Protein AF-A0A8I1XQR0-F1 (afdb_monomer)

pLDDT: mean 83.91, std 12.48, range [34.31, 95.44]

Foldseek 3Di:
DDQQWFKDFLQCQVVCLLLVLDDDPPCQLLNLLLLLLNVLLSRQADPPQQKDKDALVVSCLQQVDDSVSNVSSQVSCVVSVQWDWDDDPRIIMIHGPRHDPPRIFIHRNPVSSVVSNDPLRDDPLSSLVSLQVVVQSSQADPPPRGHDDDQVSSCVRNVRHCVSPDDDPDDPPD

Organism: Xanthomonas manihotis (NCBI:txid43353)

Nearest PDB structures (foldseek):
  3gw2-assembly1_A-2  TM=7.033E-01  e=3.783E-02  Mycobacterium tuberculosis variant bovis AF2122/97
  7p6f-assembly1_BBB  TM=5.214E-01  e=1.256E-02  Streptomyces griseus
  4omz-assembly2_C  TM=6.524E-01  e=4.983E-02  Sinorhizobium fredii
  7p6f-assembly2_CCC-2  TM=5.652E-01  e=1.847E-02  Streptomyces griseus
  4k2e-assembly1_B  TM=5.001E-01  e=1.847E-02  Vibrio cholerae O1 biovar El Tor str. N16961

Sequence (174 aa):
MSTKWGSFPKAAVDSGKLASLTRANGEVGTHIAAHKVYLALALEVNFHTRQVEMGMSFLQDRTALARPMLGRALSALEQAGVLQVERDGYRNRYTQLLHAPNAFRQVPMFVTSQALKFKFNRGVTALAAWKLLPVLLFLRDGKTGDALAMHETLQRYSRVRPEHVSAGTTSPRF

Mean predicted aligned error: 6.39 Å

Solvent-accessible surface area (backbone atoms only — not comparable to full-atom values): 9824 Å² total; per-residue (Å²): 132,86,82,60,65,15,49,40,48,44,44,39,42,76,68,37,39,60,31,62,62,56,92,49,95,89,41,58,47,37,38,34,41,24,45,42,51,55,51,56,46,26,52,66,36,41,86,85,80,31,37,37,77,48,38,69,66,59,55,25,71,50,38,66,45,57,68,74,49,49,54,50,9,52,52,54,33,38,74,44,61,44,31,46,78,48,81,57,90,83,39,30,41,38,36,55,40,53,71,56,90,93,40,64,31,76,35,60,36,66,63,50,51,53,58,32,52,51,84,74,55,62,64,69,59,38,34,42,52,54,44,41,51,61,46,44,50,61,60,31,40,91,84,82,64,52,58,90,73,54,60,67,58,48,22,72,43,24,67,42,60,56,94,72,51,82,79,83,80,83,72,84,81,125

Radius of gyration: 15.88 Å; Cα contacts (8 Å, |Δi|>4): 264; chains: 1; bounding box: 54×33×37 Å

Secondary structure (DSSP, 8-state):
-PPPEEEEETHHHHTSTTTT----TT-HHHHHHHHHHHHHHHHH--TTT-EEEE-HHHHHHHHT--HHHHHHHHHHHHHTTSEEEEEETTEEEEEE----TT-EEEEEHHHHHHHHHS---SSHHHHHHHHHHHHHHHH--TTT------HHHHHHHH---GGGS---------

Structure (mmCIF, N/CA/C/O backbone):
data_AF-A0A8I1XQR0-F1
#
_entry.id   AF-A0A8I1XQR0-F1
#
loop_
_atom_site.group_PDB
_atom_site.id
_atom_site.type_symbol
_atom_site.label_atom_id
_atom_site.label_alt_id
_atom_site.label_comp_id
_atom_site.label_asym_id
_atom_site.label_entity_id
_atom_site.label_seq_id
_atom_site.pdbx_PDB_ins_code
_atom_site.Cartn_x
_atom_site.Cartn_y
_atom_site.Cartn_z
_atom_site.occupancy
_atom_site.B_iso_or_equiv
_atom_site.auth_seq_id
_atom_site.auth_comp_id
_atom_site.auth_asym_id
_atom_site.auth_atom_id
_atom_site.pdbx_PDB_model_num
ATOM 1 N N . MET A 1 1 ? 21.277 1.381 16.850 1.00 41.16 1 MET A N 1
ATOM 2 C CA . MET A 1 1 ? 19.807 1.322 17.038 1.00 41.16 1 MET A CA 1
ATOM 3 C C . MET A 1 1 ? 19.257 0.197 16.173 1.00 41.16 1 MET A C 1
ATOM 5 O O . MET A 1 1 ? 19.550 0.191 14.987 1.00 41.16 1 MET A O 1
ATOM 9 N N . SER A 1 2 ? 18.522 -0.760 16.744 1.00 49.38 2 SER A N 1
ATOM 10 C CA . SER A 1 2 ? 17.854 -1.819 15.969 1.00 49.38 2 SER A CA 1
ATOM 11 C C . SER A 1 2 ? 16.795 -1.201 15.047 1.00 49.38 2 SER A C 1
ATOM 13 O O . SER A 1 2 ? 15.947 -0.431 15.506 1.00 49.38 2 SER A O 1
ATOM 15 N N . THR A 1 3 ? 16.858 -1.486 13.746 1.00 56.38 3 THR A N 1
ATOM 16 C CA . THR A 1 3 ? 15.828 -1.070 12.789 1.00 56.38 3 THR A CA 1
ATOM 17 C C . THR A 1 3 ? 14.516 -1.756 13.158 1.00 56.38 3 THR A C 1
ATOM 19 O O . THR A 1 3 ? 14.417 -2.978 13.104 1.00 56.38 3 THR A O 1
ATOM 22 N N . LYS A 1 4 ? 13.488 -0.982 13.528 1.00 75.56 4 LYS A N 1
ATOM 23 C CA . LYS A 1 4 ? 12.130 -1.525 13.656 1.00 75.56 4 LYS A CA 1
ATOM 24 C C . LYS A 1 4 ? 11.613 -1.908 12.267 1.00 75.56 4 LYS A C 1
ATOM 26 O O . LYS A 1 4 ? 11.757 -1.141 11.312 1.00 75.56 4 LYS A O 1
ATOM 31 N N . TRP A 1 5 ? 11.010 -3.086 12.164 1.00 79.50 5 TRP A N 1
ATOM 32 C CA . TRP A 1 5 ? 10.475 -3.626 10.918 1.00 79.50 5 TRP A CA 1
ATOM 33 C C . TRP A 1 5 ? 8.951 -3.687 10.984 1.00 79.50 5 TRP A C 1
ATOM 35 O O . TRP A 1 5 ? 8.394 -4.175 11.963 1.00 79.50 5 TRP A O 1
ATOM 45 N N . GLY A 1 6 ? 8.289 -3.201 9.935 1.00 81.00 6 GLY A N 1
ATOM 46 C CA . GLY A 1 6 ? 6.896 -3.537 9.645 1.00 81.00 6 GLY A CA 1
ATOM 47 C C . GLY A 1 6 ? 6.803 -4.870 8.901 1.00 81.00 6 GLY A C 1
ATOM 48 O O . GLY A 1 6 ? 7.826 -5.503 8.613 1.00 81.00 6 GLY A O 1
ATOM 49 N N . SER A 1 7 ? 5.594 -5.287 8.525 1.00 82.62 7 SER A N 1
ATOM 50 C CA . SER A 1 7 ? 5.416 -6.523 7.759 1.00 82.62 7 SER A CA 1
ATOM 51 C C . SER A 1 7 ? 4.382 -6.392 6.646 1.00 82.62 7 SER A C 1
ATOM 53 O O . SER A 1 7 ? 3.274 -5.914 6.853 1.00 82.62 7 SER A O 1
ATOM 55 N N . PHE A 1 8 ? 4.750 -6.867 5.461 1.00 81.81 8 PHE A N 1
ATOM 56 C CA . PHE A 1 8 ? 3.936 -6.823 4.251 1.00 81.81 8 PHE A CA 1
ATOM 57 C C . PHE A 1 8 ? 3.639 -8.251 3.757 1.00 81.81 8 PHE A C 1
ATOM 59 O O . PHE A 1 8 ? 4.576 -9.052 3.659 1.00 81.81 8 PHE A O 1
ATOM 66 N N . PRO A 1 9 ? 2.378 -8.605 3.449 1.00 81.06 9 PRO A N 1
ATOM 67 C CA . PRO A 1 9 ? 2.034 -9.927 2.931 1.00 81.06 9 PRO A CA 1
ATOM 68 C C . PRO A 1 9 ? 2.445 -10.093 1.466 1.00 81.06 9 PRO A C 1
ATOM 70 O O . PRO A 1 9 ? 2.044 -9.319 0.601 1.00 81.06 9 PRO A O 1
ATOM 73 N N . LYS A 1 10 ? 3.203 -11.153 1.166 1.00 83.62 10 LYS A N 1
ATOM 74 C CA . LYS A 1 10 ? 3.663 -11.460 -0.201 1.00 83.62 10 LYS A CA 1
ATOM 75 C C . LYS A 1 10 ? 2.498 -11.612 -1.187 1.00 83.62 10 LYS A C 1
ATOM 77 O O . LYS A 1 10 ? 2.550 -11.077 -2.291 1.00 83.62 10 LYS A O 1
ATOM 82 N N . ALA A 1 11 ? 1.402 -12.230 -0.742 1.00 84.56 11 ALA A N 1
ATOM 83 C CA . ALA A 1 11 ? 0.226 -12.473 -1.573 1.00 84.56 11 ALA A CA 1
ATOM 84 C C . ALA A 1 11 ? -0.500 -11.191 -2.032 1.00 84.56 11 ALA A C 1
ATOM 86 O O . ALA A 1 11 ? -1.239 -11.231 -3.018 1.00 84.56 11 ALA A O 1
ATOM 87 N N . ALA A 1 12 ? -0.258 -10.034 -1.402 1.00 83.56 12 ALA A N 1
ATOM 88 C CA . ALA A 1 12 ? -0.751 -8.757 -1.922 1.00 83.56 12 ALA A CA 1
ATOM 89 C C . ALA A 1 12 ? -0.108 -8.379 -3.268 1.00 83.56 12 ALA A C 1
ATOM 91 O O . ALA A 1 12 ? -0.756 -7.727 -4.088 1.00 83.56 12 ALA A O 1
ATOM 92 N N . VAL A 1 13 ? 1.132 -8.821 -3.513 1.00 86.75 13 VAL A N 1
ATOM 93 C CA . VAL A 1 13 ? 1.812 -8.689 -4.810 1.00 86.75 13 VAL A CA 1
ATOM 94 C C . VAL A 1 13 ? 1.441 -9.848 -5.731 1.00 86.75 13 VAL A C 1
ATOM 96 O O . VAL A 1 13 ? 0.988 -9.602 -6.847 1.00 86.75 13 VAL A O 1
ATOM 99 N N . ASP A 1 14 ? 1.548 -11.094 -5.259 1.00 85.94 14 ASP A N 1
ATOM 100 C CA . ASP A 1 14 ? 1.353 -12.282 -6.111 1.00 85.94 14 ASP A CA 1
ATOM 101 C C . ASP A 1 14 ? -0.063 -12.402 -6.684 1.00 85.94 14 ASP A C 1
ATOM 103 O O . ASP A 1 14 ? -0.241 -12.829 -7.822 1.00 85.94 14 ASP A O 1
ATOM 107 N N . SER A 1 15 ? -1.084 -11.983 -5.930 1.00 86.75 15 SER A N 1
ATOM 108 C CA . SER A 1 15 ? -2.477 -12.004 -6.401 1.00 86.75 15 SER A CA 1
ATOM 109 C C . SER A 1 15 ? -2.757 -11.021 -7.541 1.00 86.75 15 SER A C 1
ATOM 111 O O . SER A 1 15 ? -3.812 -11.092 -8.170 1.00 86.75 15 SER A O 1
ATOM 113 N N . GLY A 1 16 ? -1.879 -10.038 -7.762 1.00 86.38 16 GLY A N 1
ATOM 114 C CA . GLY A 1 16 ? -2.098 -8.949 -8.711 1.00 86.38 16 GLY A CA 1
ATOM 115 C C . GLY A 1 16 ? -3.227 -7.979 -8.332 1.00 86.38 16 GLY A C 1
ATOM 116 O O . GLY A 1 16 ? -3.494 -7.056 -9.104 1.00 86.38 16 GLY A O 1
ATOM 117 N N . LYS A 1 17 ? -3.870 -8.144 -7.165 1.00 89.25 17 LYS A N 1
ATOM 118 C CA . LYS A 1 17 ? -4.982 -7.299 -6.690 1.00 89.25 17 LYS A CA 1
ATOM 119 C C . LYS A 1 17 ? -4.532 -5.895 -6.293 1.00 89.25 17 LYS A C 1
ATOM 121 O O . LYS A 1 17 ? -5.187 -4.917 -6.622 1.00 89.25 17 LYS A O 1
ATOM 126 N N . LEU A 1 18 ? -3.374 -5.754 -5.644 1.00 87.88 18 LEU A N 1
ATOM 127 C CA . LEU A 1 18 ? -2.825 -4.418 -5.388 1.00 87.88 18 LEU A CA 1
ATOM 128 C C . LEU A 1 18 ? -2.384 -3.752 -6.705 1.00 87.88 18 LEU A C 1
ATOM 13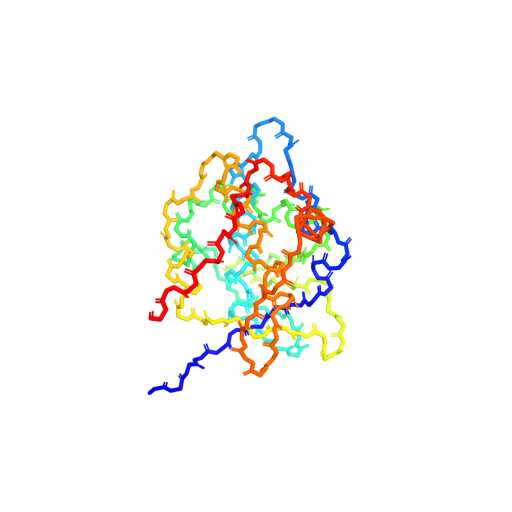0 O O . LEU A 1 18 ? -2.617 -2.568 -6.932 1.00 87.88 18 LEU A O 1
ATOM 134 N N . ALA A 1 19 ? -1.820 -4.539 -7.626 1.00 87.62 19 ALA A N 1
ATOM 135 C CA . ALA A 1 19 ? -1.367 -4.064 -8.930 1.00 87.62 19 ALA A CA 1
ATOM 136 C C . ALA A 1 19 ? -2.510 -3.666 -9.883 1.00 87.62 19 ALA A C 1
ATOM 138 O O . ALA A 1 19 ? -2.276 -2.891 -10.822 1.00 87.62 19 ALA A O 1
ATOM 139 N N . SER A 1 20 ? -3.730 -4.169 -9.658 1.00 88.25 20 SER A N 1
ATOM 140 C CA . SER A 1 20 ? -4.914 -3.805 -10.441 1.00 88.25 20 SER A CA 1
ATOM 141 C C . SER A 1 20 ? -5.409 -2.391 -10.163 1.00 88.25 20 SER A C 1
ATOM 143 O O . SER A 1 20 ? -6.158 -1.871 -10.984 1.00 88.25 20 SER A O 1
ATOM 145 N N . LEU A 1 21 ? -4.938 -1.742 -9.091 1.00 87.69 21 LEU A N 1
ATOM 146 C CA . LEU A 1 21 ? -5.095 -0.303 -8.858 1.00 87.69 21 LEU A CA 1
ATOM 147 C C . LEU A 1 21 ? -4.257 0.469 -9.884 1.00 87.69 21 LEU A C 1
ATOM 149 O O . LEU A 1 21 ? -3.129 0.913 -9.643 1.00 87.69 21 LEU A O 1
ATOM 153 N N . THR A 1 22 ? -4.789 0.523 -11.098 1.00 76.75 22 THR A N 1
ATOM 154 C CA . THR A 1 22 ? -4.139 1.043 -12.292 1.00 76.75 22 THR A CA 1
ATOM 155 C C . THR A 1 22 ? -5.015 2.089 -12.966 1.00 76.75 22 THR A C 1
ATOM 157 O O . THR A 1 22 ? -6.103 2.415 -12.518 1.00 76.75 22 THR A O 1
ATOM 160 N N . ARG A 1 23 ? -4.484 2.679 -14.028 1.00 62.28 23 ARG A N 1
ATOM 161 C CA . ARG A 1 23 ? -5.025 3.812 -14.777 1.00 62.28 23 ARG A CA 1
ATOM 162 C C . ARG A 1 23 ? -6.485 3.585 -15.238 1.00 62.28 23 ARG A C 1
ATOM 164 O O . ARG A 1 23 ? -6.708 3.045 -16.314 1.00 62.28 23 ARG A O 1
ATOM 171 N N . ALA A 1 24 ? -7.454 4.068 -14.464 1.00 56.28 24 ALA A N 1
ATOM 172 C CA . ALA A 1 24 ? -8.722 4.583 -14.974 1.00 56.28 24 ALA A CA 1
ATOM 173 C C . ALA A 1 24 ? -8.641 6.120 -14.926 1.00 56.28 24 ALA A C 1
ATOM 175 O O . ALA A 1 24 ? -8.076 6.694 -13.986 1.00 56.28 24 ALA A O 1
ATOM 176 N N . ASN A 1 25 ? -9.079 6.800 -15.988 1.00 53.16 25 ASN A N 1
ATOM 177 C CA . ASN A 1 25 ? -8.934 8.253 -16.111 1.00 53.16 25 ASN A CA 1
ATOM 178 C C . ASN A 1 25 ? -9.593 8.962 -14.910 1.00 53.16 25 ASN A C 1
ATOM 180 O O . ASN A 1 25 ? -10.756 8.726 -14.615 1.00 53.16 25 ASN A O 1
ATOM 184 N N . GLY A 1 26 ? -8.832 9.813 -14.210 1.00 64.00 26 GLY A N 1
ATOM 185 C CA . GLY A 1 26 ? -9.279 10.544 -13.011 1.00 64.00 26 GLY A CA 1
ATOM 186 C C . GLY A 1 26 ? -8.847 9.954 -11.658 1.00 64.00 26 GLY A C 1
ATOM 187 O O . GLY A 1 26 ? -8.844 10.677 -10.664 1.00 64.00 26 GLY A O 1
ATOM 188 N N . GLU A 1 27 ? -8.384 8.699 -11.602 1.00 83.06 27 GLU A N 1
ATOM 189 C CA . GLU A 1 27 ? -8.161 7.988 -10.324 1.00 83.06 27 GLU A CA 1
ATOM 190 C C . GLU A 1 27 ? -6.689 7.824 -9.915 1.00 83.06 27 GLU A C 1
ATOM 192 O O . GLU A 1 27 ? -6.387 7.266 -8.862 1.00 83.06 27 GLU A O 1
ATOM 197 N N . VAL A 1 28 ? -5.736 8.347 -10.696 1.00 89.38 28 VAL A N 1
ATOM 198 C CA . VAL A 1 28 ? -4.289 8.203 -10.416 1.00 89.38 28 VAL A CA 1
ATOM 199 C C . VAL A 1 28 ? -3.927 8.657 -8.997 1.00 89.38 28 VAL A C 1
ATOM 201 O O . VAL A 1 28 ? -3.193 7.961 -8.297 1.00 89.38 28 VAL A O 1
ATOM 204 N N . GLY A 1 29 ? -4.464 9.797 -8.549 1.00 90.31 29 GLY A N 1
ATOM 205 C CA . GLY A 1 29 ? -4.236 10.292 -7.188 1.00 90.31 29 GLY A CA 1
ATOM 206 C C . GLY A 1 29 ? -4.801 9.354 -6.117 1.00 90.31 29 GLY A C 1
ATOM 207 O O . GLY A 1 29 ? -4.149 9.122 -5.101 1.00 90.31 29 GLY A O 1
ATOM 208 N N . THR A 1 30 ? -5.968 8.761 -6.375 1.00 93.50 30 THR A N 1
ATOM 209 C CA . THR A 1 30 ? -6.599 7.771 -5.495 1.00 93.50 30 THR A CA 1
ATOM 210 C C . THR A 1 30 ? -5.782 6.488 -5.418 1.00 93.50 30 THR A C 1
ATOM 212 O O . THR A 1 30 ? -5.569 5.979 -4.323 1.00 93.50 30 THR A O 1
ATOM 215 N N . HIS A 1 31 ? -5.239 5.999 -6.533 1.00 93.19 31 HIS A N 1
ATOM 216 C CA . HIS A 1 31 ? -4.397 4.802 -6.534 1.00 93.19 31 HIS A CA 1
ATOM 217 C C . HIS A 1 31 ? -3.045 5.028 -5.860 1.00 93.19 31 HIS A C 1
ATOM 219 O O . HIS A 1 31 ? -2.583 4.150 -5.133 1.00 93.19 31 HIS A O 1
ATOM 225 N N . ILE A 1 32 ? -2.436 6.210 -6.012 1.00 92.94 32 ILE A N 1
ATOM 226 C CA . ILE A 1 32 ? -1.254 6.576 -5.217 1.00 92.94 32 ILE A CA 1
ATOM 227 C C . ILE A 1 32 ? -1.611 6.553 -3.728 1.00 92.94 32 ILE A C 1
ATOM 229 O O . ILE A 1 32 ? -0.928 5.909 -2.933 1.00 92.94 32 ILE A O 1
ATOM 233 N N . ALA A 1 33 ? -2.709 7.211 -3.355 1.00 94.00 33 ALA A N 1
ATOM 234 C CA . ALA A 1 33 ? -3.172 7.254 -1.977 1.00 94.00 33 ALA A CA 1
ATOM 235 C C . ALA A 1 33 ? -3.458 5.853 -1.410 1.00 94.00 33 ALA A C 1
ATOM 237 O O . ALA A 1 33 ? -3.057 5.569 -0.285 1.00 94.00 33 ALA A O 1
ATOM 238 N N . ALA A 1 34 ? -4.061 4.958 -2.194 1.00 94.81 34 ALA A N 1
ATOM 239 C CA . ALA A 1 34 ? -4.314 3.569 -1.821 1.00 94.81 34 ALA A CA 1
ATOM 240 C C . ALA A 1 34 ? -3.017 2.811 -1.502 1.00 94.81 34 ALA A C 1
ATOM 242 O O . ALA A 1 34 ? -2.915 2.196 -0.442 1.00 94.81 34 ALA A O 1
ATOM 243 N N . HIS A 1 35 ? -1.983 2.922 -2.341 1.00 93.56 35 HIS A N 1
ATOM 244 C CA . HIS A 1 35 ? -0.687 2.292 -2.061 1.00 93.56 35 HIS A CA 1
ATOM 245 C C . HIS A 1 35 ? -0.043 2.847 -0.786 1.00 93.56 35 HIS A C 1
ATOM 247 O O . HIS A 1 35 ? 0.467 2.081 0.034 1.00 93.56 35 HIS A O 1
ATOM 253 N N . LYS A 1 36 ? -0.112 4.168 -0.576 1.00 93.88 36 LYS A N 1
ATOM 254 C CA . LYS A 1 36 ? 0.394 4.807 0.647 1.00 93.88 36 LYS A CA 1
ATOM 255 C C . LYS A 1 36 ? -0.342 4.314 1.890 1.00 93.88 36 LYS A C 1
ATOM 257 O O . LYS A 1 36 ? 0.302 3.959 2.871 1.00 93.88 36 LYS A O 1
ATOM 262 N N . VAL A 1 37 ? -1.674 4.272 1.854 1.00 94.62 37 VAL A N 1
ATOM 263 C CA . VAL A 1 37 ? -2.497 3.787 2.972 1.00 94.62 37 VAL A CA 1
ATOM 264 C C . VAL A 1 37 ? -2.199 2.319 3.261 1.00 94.62 37 VAL A C 1
ATOM 266 O O . VAL A 1 37 ? -1.967 1.968 4.414 1.00 94.62 37 VAL A O 1
ATOM 269 N N . TYR A 1 38 ? -2.114 1.475 2.231 1.00 93.12 38 TYR A N 1
ATOM 270 C CA . TYR A 1 38 ? -1.799 0.060 2.409 1.00 93.12 38 TYR A CA 1
ATOM 271 C C . TYR A 1 38 ? -0.436 -0.150 3.084 1.00 93.12 38 TYR A C 1
ATOM 273 O O . TYR A 1 38 ? -0.320 -0.941 4.021 1.00 93.12 38 TYR A O 1
ATOM 281 N N . LEU A 1 39 ? 0.589 0.592 2.652 1.00 91.50 39 LEU A N 1
ATOM 282 C CA . LEU A 1 39 ? 1.920 0.544 3.258 1.00 91.50 39 LEU A CA 1
ATOM 283 C C . LEU A 1 39 ? 1.937 1.114 4.678 1.00 91.50 39 LEU A C 1
ATOM 285 O O . LEU A 1 39 ? 2.581 0.531 5.541 1.00 91.50 39 LEU A O 1
ATOM 289 N N . ALA A 1 40 ? 1.217 2.206 4.945 1.00 92.88 40 ALA A N 1
ATOM 290 C CA . ALA A 1 40 ? 1.101 2.763 6.291 1.00 92.88 40 ALA A CA 1
ATOM 291 C C . ALA A 1 40 ? 0.487 1.749 7.268 1.00 92.88 40 ALA A C 1
ATOM 293 O O . ALA A 1 40 ? 0.994 1.581 8.372 1.00 92.88 40 ALA A O 1
ATOM 294 N N . LEU A 1 41 ? -0.550 1.024 6.838 1.00 91.94 41 LEU A N 1
ATOM 295 C CA . LEU A 1 41 ? -1.158 -0.046 7.629 1.00 91.94 41 LEU A CA 1
ATOM 296 C C . LEU A 1 41 ? -0.187 -1.220 7.830 1.00 91.94 41 LEU A C 1
ATOM 298 O O . LEU A 1 41 ? -0.062 -1.708 8.946 1.00 91.94 41 LEU A O 1
ATOM 302 N N . ALA A 1 42 ? 0.566 -1.619 6.797 1.00 89.06 42 ALA A N 1
ATOM 303 C CA . ALA A 1 42 ? 1.576 -2.684 6.890 1.00 89.06 42 ALA A CA 1
ATOM 304 C C . ALA A 1 42 ? 2.687 -2.398 7.925 1.00 89.06 42 ALA A C 1
ATOM 306 O O . ALA A 1 42 ? 3.319 -3.324 8.441 1.00 89.06 42 ALA A O 1
ATOM 307 N N . LEU A 1 43 ? 2.951 -1.122 8.230 1.00 89.44 43 LEU A N 1
ATOM 308 C CA . LEU A 1 43 ? 3.918 -0.741 9.263 1.00 89.44 43 LEU A CA 1
ATOM 309 C C . LEU A 1 43 ? 3.396 -0.956 10.686 1.00 89.44 43 LEU A C 1
ATOM 311 O O . LEU A 1 43 ? 4.200 -1.184 11.583 1.00 89.44 43 LEU A O 1
ATOM 315 N N . GLU A 1 44 ? 2.083 -0.890 10.885 1.00 89.56 44 GLU A N 1
ATOM 316 C CA . GLU A 1 44 ? 1.446 -0.877 12.210 1.00 89.56 44 GLU A CA 1
ATOM 317 C C . GLU A 1 44 ? 0.658 -2.167 12.496 1.00 89.56 44 GLU A C 1
ATOM 319 O O . GLU A 1 44 ? 0.133 -2.362 13.590 1.00 89.56 44 GLU A O 1
ATOM 324 N N . VAL A 1 45 ? 0.546 -3.048 11.501 1.00 86.88 45 VAL A N 1
ATOM 325 C CA . VAL A 1 45 ? -0.265 -4.258 11.582 1.00 86.88 45 VAL A CA 1
ATOM 326 C C . VAL A 1 45 ? 0.286 -5.250 12.604 1.00 86.88 45 VAL A C 1
ATOM 328 O O . VAL A 1 45 ? 1.487 -5.531 12.643 1.00 86.88 45 VAL A O 1
ATOM 331 N N . ASN A 1 46 ? -0.605 -5.864 13.385 1.00 86.12 46 ASN A N 1
ATOM 332 C CA . ASN A 1 46 ? -0.239 -7.049 14.147 1.00 86.12 46 ASN A CA 1
ATOM 333 C C . ASN A 1 46 ? 0.150 -8.179 13.175 1.00 86.12 46 ASN A C 1
ATOM 33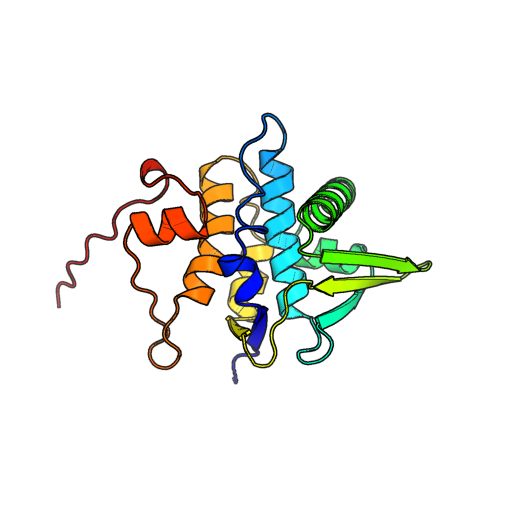5 O O . ASN A 1 46 ? -0.603 -8.531 12.265 1.00 86.12 46 ASN A O 1
ATOM 339 N N . PHE A 1 47 ? 1.338 -8.753 13.370 1.00 77.94 47 PHE A N 1
ATOM 340 C CA . PHE A 1 47 ? 1.913 -9.742 12.457 1.00 77.94 47 PHE A CA 1
ATOM 341 C C . PHE A 1 47 ? 1.050 -11.003 12.290 1.00 77.94 47 PHE A C 1
ATOM 343 O O . PHE A 1 47 ? 0.983 -11.557 11.189 1.00 77.94 47 PHE A O 1
ATOM 350 N N . HIS A 1 48 ? 0.399 -11.448 13.366 1.00 78.94 48 HIS A N 1
ATOM 351 C CA . HIS A 1 48 ? -0.395 -12.673 13.383 1.00 78.94 48 HIS A CA 1
ATOM 352 C C . HIS A 1 48 ? -1.812 -12.429 12.876 1.00 78.94 48 HIS A C 1
ATOM 354 O O . HIS A 1 48 ? -2.268 -13.139 11.987 1.00 78.94 48 HIS A O 1
ATOM 360 N N . THR A 1 49 ? -2.494 -11.411 13.405 1.00 83.44 49 THR A N 1
ATOM 361 C CA . THR A 1 49 ? -3.913 -11.180 13.084 1.00 83.44 49 THR A CA 1
ATOM 362 C C . THR A 1 49 ? -4.113 -10.408 11.790 1.00 83.44 49 THR A C 1
ATOM 364 O O . THR A 1 49 ? -5.196 -10.448 11.217 1.00 83.44 49 THR A O 1
ATOM 367 N N . ARG A 1 50 ? -3.087 -9.687 11.325 1.00 85.81 50 ARG A N 1
ATOM 368 C CA . ARG A 1 50 ? -3.167 -8.780 10.170 1.00 85.81 50 ARG A CA 1
ATOM 369 C C . ARG A 1 50 ? -4.172 -7.648 10.353 1.00 85.81 50 ARG A C 1
ATOM 371 O O . ARG A 1 50 ? -4.613 -7.037 9.378 1.00 85.81 50 ARG A O 1
ATOM 378 N N . GLN A 1 51 ? -4.473 -7.347 11.610 1.00 89.62 51 GLN A N 1
ATOM 379 C CA . GLN A 1 51 ? -5.378 -6.288 12.002 1.00 89.62 51 GLN A CA 1
ATOM 380 C C . GLN A 1 51 ? -4.614 -5.128 12.621 1.00 89.62 51 GLN A C 1
ATOM 382 O O . GLN A 1 51 ? -3.587 -5.303 13.284 1.00 89.62 51 GLN A O 1
ATOM 387 N N . VAL A 1 52 ? -5.160 -3.937 12.425 1.00 90.69 52 VAL A N 1
ATOM 388 C CA . VAL A 1 52 ? -4.782 -2.745 13.170 1.00 90.69 52 VAL A CA 1
ATOM 389 C C . VAL A 1 52 ? -6.016 -1.897 13.429 1.00 90.69 52 VAL A C 1
ATOM 391 O O . VAL A 1 52 ? -6.840 -1.687 12.541 1.00 90.69 52 VAL A O 1
ATOM 394 N N . GLU A 1 53 ? -6.144 -1.407 14.656 1.00 91.81 53 GLU A N 1
ATOM 395 C CA . GLU A 1 53 ? -7.198 -0.478 15.043 1.00 91.81 53 GLU A CA 1
ATOM 396 C C . GLU A 1 53 ? -6.621 0.928 15.154 1.00 91.81 53 GLU A C 1
ATOM 398 O O . GLU A 1 53 ? -5.737 1.188 15.972 1.00 91.81 53 GLU A O 1
ATOM 403 N N . MET A 1 54 ? -7.115 1.855 14.335 1.00 90.00 54 MET A N 1
ATOM 404 C CA . MET A 1 54 ? -6.673 3.247 14.393 1.00 90.00 54 MET A CA 1
ATOM 405 C C . MET A 1 54 ? -7.740 4.222 13.892 1.00 90.00 54 MET A C 1
ATOM 407 O O . MET A 1 54 ? -8.629 3.885 13.109 1.00 90.00 54 MET A O 1
ATOM 411 N N . GLY A 1 55 ? -7.642 5.472 14.342 1.00 89.25 55 GLY A N 1
ATOM 412 C CA . GLY A 1 55 ? -8.487 6.556 13.847 1.00 89.25 55 GLY A CA 1
ATOM 413 C C . GLY A 1 55 ? -8.008 7.095 12.496 1.00 89.25 55 GLY A C 1
ATOM 414 O O . GLY A 1 55 ? -6.825 7.024 12.161 1.00 89.25 55 GLY A O 1
ATOM 415 N N . MET A 1 56 ? -8.915 7.720 11.743 1.00 89.62 56 MET A N 1
ATOM 416 C CA . MET A 1 56 ? -8.590 8.356 10.456 1.00 89.62 56 MET A CA 1
ATOM 417 C C . MET A 1 56 ? -7.507 9.443 10.582 1.00 89.62 56 MET A C 1
ATOM 419 O O . MET A 1 56 ? -6.693 9.613 9.678 1.00 89.62 56 MET A O 1
ATOM 423 N N . SER A 1 57 ? -7.471 10.162 11.710 1.00 91.12 57 SER A N 1
ATOM 424 C CA . SER A 1 57 ? -6.468 11.207 11.964 1.00 91.12 57 SER A CA 1
ATOM 425 C C . SER A 1 57 ? -5.046 10.640 12.017 1.00 91.12 57 SER A C 1
ATOM 427 O O . SER A 1 57 ? -4.134 11.223 11.445 1.00 91.12 57 SER A O 1
ATOM 429 N N . PHE A 1 58 ? -4.864 9.444 12.586 1.00 90.62 58 PHE A N 1
ATOM 430 C CA . PHE A 1 58 ? -3.557 8.788 12.593 1.00 90.62 58 PHE A CA 1
ATOM 431 C C . PHE A 1 58 ? -3.097 8.435 11.169 1.00 90.62 58 PHE A C 1
ATOM 433 O O . PHE A 1 58 ? -1.945 8.675 10.809 1.00 90.62 58 PHE A O 1
ATOM 440 N N . LEU A 1 59 ? -3.995 7.918 10.319 1.00 91.38 59 LEU A N 1
ATOM 441 C CA . LEU A 1 59 ? -3.676 7.658 8.908 1.00 91.38 59 LEU A CA 1
ATOM 442 C C . LEU A 1 59 ? -3.317 8.939 8.150 1.00 91.38 59 LEU A C 1
ATOM 444 O O . LEU A 1 59 ? -2.398 8.926 7.327 1.00 91.38 59 LEU A O 1
ATOM 448 N N . GLN A 1 60 ? -4.008 10.042 8.435 1.00 93.50 60 GLN A N 1
ATOM 449 C CA . GLN A 1 60 ? -3.703 11.354 7.868 1.00 93.50 60 GLN A CA 1
ATOM 450 C C . GLN A 1 60 ? -2.282 11.800 8.232 1.00 93.50 60 GLN A C 1
ATOM 452 O O . GLN A 1 60 ? -1.520 12.157 7.333 1.00 93.50 60 GLN A O 1
ATOM 457 N N . ASP A 1 61 ? -1.886 11.679 9.498 1.00 92.12 61 ASP A N 1
ATOM 458 C CA . ASP A 1 61 ? -0.544 12.058 9.959 1.00 92.12 61 ASP A CA 1
ATOM 459 C C . ASP A 1 61 ? 0.560 11.182 9.347 1.00 92.12 61 ASP A C 1
ATOM 461 O O . ASP A 1 61 ? 1.655 11.656 9.025 1.00 92.12 61 ASP A O 1
ATOM 465 N N . ARG A 1 62 ? 0.279 9.888 9.150 1.00 91.25 62 ARG A N 1
ATOM 466 C CA . ARG A 1 62 ? 1.239 8.935 8.572 1.00 91.25 62 ARG A CA 1
ATOM 467 C C . ARG A 1 62 ? 1.423 9.086 7.070 1.00 91.25 62 ARG A C 1
ATOM 469 O O . ARG A 1 62 ? 2.523 8.862 6.576 1.00 91.25 62 ARG A O 1
ATOM 476 N N . THR A 1 63 ? 0.371 9.454 6.346 1.00 92.19 63 THR A N 1
ATOM 477 C CA . THR A 1 63 ? 0.376 9.486 4.872 1.00 92.19 63 THR A CA 1
ATOM 478 C C . THR A 1 63 ? 0.423 10.896 4.282 1.00 92.19 63 THR A C 1
ATOM 480 O O . THR A 1 63 ? 0.597 11.046 3.067 1.00 92.19 63 THR A O 1
ATOM 483 N N . ALA A 1 64 ? 0.245 11.926 5.117 1.00 92.06 64 ALA A N 1
ATOM 484 C CA . ALA A 1 64 ? 0.057 13.319 4.714 1.00 92.06 64 ALA A CA 1
ATOM 485 C C . ALA A 1 64 ? -1.079 13.507 3.683 1.00 92.06 64 ALA A C 1
ATOM 487 O O . ALA A 1 64 ? -1.022 14.392 2.825 1.00 92.06 64 ALA A O 1
ATOM 488 N N . LEU A 1 65 ? -2.103 12.647 3.730 1.00 92.50 65 LEU A N 1
ATOM 489 C CA . LEU A 1 65 ? -3.268 12.694 2.847 1.00 92.50 65 LEU A CA 1
ATOM 490 C C . LEU A 1 65 ? -4.441 13.383 3.543 1.00 92.50 65 LEU A C 1
ATOM 492 O O . LEU A 1 65 ? -4.729 13.121 4.706 1.00 92.50 65 LEU A O 1
ATOM 496 N N . ALA A 1 66 ? -5.173 14.218 2.807 1.00 92.19 66 ALA A N 1
ATOM 497 C CA . ALA A 1 66 ? -6.415 14.797 3.307 1.00 92.19 66 ALA A CA 1
ATOM 498 C C . ALA A 1 66 ? -7.491 13.714 3.505 1.00 92.19 66 ALA A C 1
ATOM 500 O O . ALA A 1 66 ? -7.571 12.761 2.723 1.00 92.19 66 ALA A O 1
ATOM 501 N N . ARG A 1 67 ? -8.378 13.900 4.492 1.00 92.25 67 ARG A N 1
ATOM 502 C CA . ARG A 1 67 ? -9.474 12.962 4.806 1.00 92.25 67 ARG A CA 1
ATOM 503 C C . ARG A 1 67 ? -10.296 12.495 3.594 1.00 92.25 67 ARG A C 1
ATOM 505 O O . ARG A 1 67 ? -10.497 11.286 3.483 1.00 92.25 67 ARG A O 1
ATOM 512 N N . PRO A 1 68 ? -10.722 13.364 2.652 1.00 93.50 68 PRO A N 1
ATOM 513 C CA . PRO A 1 68 ? -11.469 12.903 1.478 1.00 93.50 68 PRO A CA 1
ATOM 514 C C . PRO A 1 68 ? -10.671 11.918 0.613 1.00 93.50 68 PRO A C 1
ATOM 516 O O . PRO A 1 68 ? -11.229 10.975 0.058 1.00 93.50 68 PRO A O 1
ATOM 519 N N . MET A 1 69 ? -9.350 12.105 0.524 1.00 93.56 69 MET A N 1
ATOM 520 C CA . MET A 1 69 ? -8.470 11.214 -0.228 1.00 93.56 69 MET A CA 1
ATOM 521 C C . MET A 1 69 ? -8.263 9.878 0.492 1.00 93.56 69 MET A C 1
ATOM 523 O O . MET A 1 69 ? -8.232 8.843 -0.167 1.00 93.56 69 MET A O 1
ATOM 527 N N . LEU A 1 70 ? -8.185 9.884 1.827 1.00 94.25 70 LEU A N 1
ATOM 528 C CA . LEU A 1 70 ? -8.154 8.651 2.620 1.00 94.25 70 LEU A CA 1
ATOM 529 C C . LEU A 1 70 ? -9.418 7.816 2.409 1.00 94.25 70 LEU A C 1
ATOM 531 O O . LEU A 1 70 ? -9.312 6.615 2.188 1.00 94.25 70 LEU A O 1
ATOM 535 N N . GLY A 1 71 ? -10.597 8.445 2.400 1.00 94.00 71 GLY A N 1
ATOM 536 C CA . GLY A 1 71 ? -11.858 7.749 2.122 1.00 94.00 71 GLY A CA 1
ATOM 537 C C . GLY A 1 71 ? -11.858 7.054 0.757 1.00 94.00 71 GLY A C 1
ATOM 538 O O . GLY A 1 71 ? -12.166 5.867 0.669 1.00 94.00 71 GLY A O 1
ATOM 539 N N . ARG A 1 72 ? -11.427 7.762 -0.298 1.00 94.56 72 ARG A N 1
ATOM 540 C CA . ARG A 1 72 ? -11.292 7.188 -1.651 1.00 94.56 72 ARG A CA 1
ATOM 541 C C . ARG A 1 72 ? -10.266 6.053 -1.701 1.00 94.56 72 ARG A C 1
ATOM 543 O O . ARG A 1 72 ? -10.521 5.029 -2.318 1.00 94.56 72 ARG A O 1
ATOM 550 N N . ALA A 1 73 ? -9.120 6.228 -1.044 1.00 95.06 73 ALA A N 1
ATOM 551 C CA . ALA A 1 73 ? -8.062 5.225 -0.981 1.00 95.06 73 ALA A CA 1
ATOM 552 C C . ALA A 1 73 ? -8.526 3.935 -0.291 1.00 95.06 73 ALA A C 1
ATOM 554 O O . ALA A 1 73 ? -8.296 2.850 -0.813 1.00 95.06 73 ALA A O 1
ATOM 555 N N . LEU A 1 74 ? -9.203 4.054 0.854 1.00 95.44 74 LEU A N 1
ATOM 556 C CA . LEU A 1 74 ? -9.755 2.912 1.584 1.00 95.44 74 LEU A CA 1
ATOM 557 C C . LEU A 1 74 ? -10.806 2.178 0.751 1.00 95.44 74 LEU A C 1
ATOM 559 O O . LEU A 1 74 ? -10.724 0.962 0.626 1.00 95.44 74 LEU A O 1
ATOM 563 N N . SER A 1 75 ? -11.712 2.917 0.105 1.00 94.88 75 SER A N 1
ATOM 564 C CA . SER A 1 75 ? -12.718 2.328 -0.783 1.00 94.88 75 SER A CA 1
ATOM 565 C C . SER A 1 75 ? -12.081 1.572 -1.955 1.00 94.88 75 SER A C 1
ATOM 567 O O . SER A 1 75 ? -12.482 0.446 -2.235 1.00 94.88 75 SER A O 1
ATOM 569 N N . ALA A 1 76 ? -11.038 2.126 -2.582 1.00 94.56 76 ALA A N 1
ATOM 570 C CA . ALA A 1 76 ? -10.311 1.446 -3.655 1.00 94.56 76 ALA A CA 1
ATOM 571 C C . ALA A 1 76 ? -9.616 0.157 -3.171 1.00 94.56 76 ALA A C 1
ATOM 573 O O . ALA A 1 76 ? -9.609 -0.850 -3.876 1.00 94.56 76 ALA A O 1
ATOM 574 N N . LEU A 1 77 ? -9.051 0.159 -1.958 1.00 94.69 77 LEU A N 1
ATOM 575 C CA . LEU A 1 77 ? -8.427 -1.029 -1.360 1.00 94.69 77 LEU A CA 1
ATOM 576 C C . LEU A 1 77 ? -9.457 -2.111 -0.987 1.00 94.69 77 LEU A C 1
ATOM 578 O O . LEU A 1 77 ? -9.179 -3.299 -1.168 1.00 94.69 77 LEU A O 1
ATO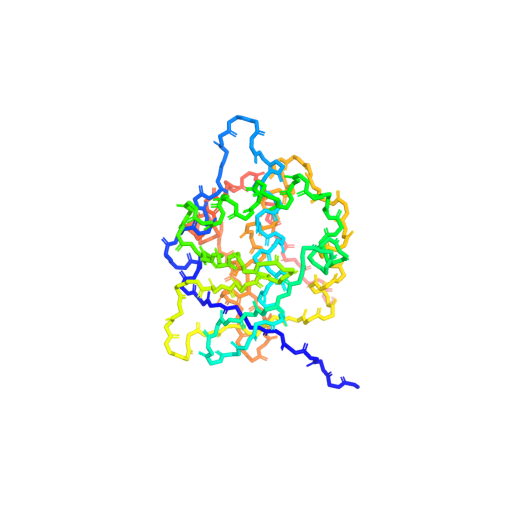M 582 N N . GLU A 1 78 ? -10.633 -1.710 -0.495 1.00 94.69 78 GLU A N 1
ATOM 583 C CA . GLU A 1 78 ? -11.763 -2.613 -0.235 1.00 94.69 78 GLU A CA 1
ATOM 584 C C . GLU A 1 78 ? -12.275 -3.244 -1.534 1.00 94.69 78 GLU A C 1
ATOM 586 O O . GLU A 1 78 ? -12.383 -4.465 -1.622 1.00 94.69 78 GLU A O 1
ATOM 591 N N . GLN A 1 79 ? -12.490 -2.442 -2.580 1.00 93.31 79 GLN A N 1
ATOM 592 C CA . GLN A 1 79 ? -12.930 -2.925 -3.895 1.00 93.31 79 GLN A CA 1
ATOM 59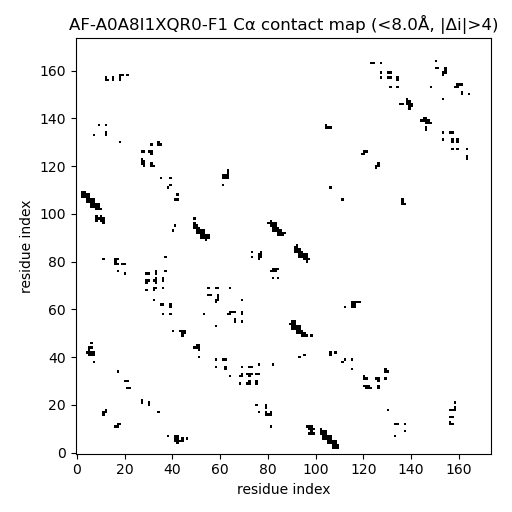3 C C . GLN A 1 79 ? -11.903 -3.853 -4.557 1.00 93.31 79 GLN A C 1
ATOM 595 O O . GLN A 1 79 ? -12.274 -4.846 -5.178 1.00 93.31 79 GLN A O 1
ATOM 600 N N . ALA A 1 80 ? -10.605 -3.580 -4.389 1.00 91.69 80 ALA A N 1
ATOM 601 C CA . ALA A 1 80 ? -9.545 -4.476 -4.849 1.00 91.69 80 ALA A CA 1
ATOM 602 C C . ALA A 1 80 ? -9.471 -5.789 -4.042 1.00 91.69 80 ALA A C 1
ATOM 604 O O . ALA A 1 80 ? -8.748 -6.713 -4.424 1.00 91.69 80 ALA A O 1
ATOM 605 N N . GLY A 1 81 ? -10.191 -5.896 -2.919 1.00 91.75 81 GLY A N 1
ATOM 606 C CA . GLY A 1 81 ? -10.204 -7.080 -2.066 1.00 91.75 81 GLY A CA 1
ATOM 607 C C . GLY A 1 81 ? -8.853 -7.354 -1.402 1.00 91.75 81 GLY A C 1
ATOM 608 O O . GLY A 1 81 ? -8.492 -8.520 -1.218 1.00 91.75 81 GLY A O 1
ATOM 609 N N . VAL A 1 82 ? -8.092 -6.294 -1.102 1.00 91.62 82 VAL A N 1
ATOM 610 C CA . VAL A 1 82 ? -6.809 -6.352 -0.370 1.00 91.62 82 VAL A CA 1
ATOM 611 C C . VAL A 1 82 ? -6.932 -5.836 1.065 1.00 91.62 82 VAL A C 1
ATOM 613 O O . VAL A 1 82 ? -6.047 -6.074 1.886 1.00 91.62 82 VAL A O 1
ATOM 616 N N . LEU A 1 83 ? -8.019 -5.131 1.378 1.00 93.50 83 LEU A N 1
ATOM 617 C CA . LEU A 1 83 ? -8.287 -4.557 2.690 1.00 93.50 83 LEU A CA 1
ATOM 618 C C . LEU A 1 83 ? -9.764 -4.735 3.044 1.00 93.50 83 LEU A C 1
ATOM 620 O O . LEU A 1 83 ? -10.620 -4.611 2.179 1.00 93.50 83 LEU A O 1
ATOM 624 N N . GLN A 1 84 ? -10.054 -4.973 4.315 1.00 94.50 84 GLN A N 1
ATOM 625 C CA . GLN A 1 84 ? -11.393 -4.860 4.886 1.00 94.50 84 GLN A CA 1
ATOM 626 C C . GLN A 1 84 ? -11.373 -3.770 5.957 1.00 94.50 84 GLN A C 1
ATOM 628 O O . GLN A 1 84 ? -10.415 -3.690 6.731 1.00 94.50 84 GLN A O 1
ATOM 633 N N . VAL A 1 85 ? -12.411 -2.930 5.994 1.00 94.12 85 VAL A N 1
ATOM 634 C CA . VAL A 1 85 ? -12.536 -1.851 6.980 1.00 94.12 85 VAL A CA 1
ATOM 635 C C . VAL A 1 85 ? -13.839 -1.998 7.753 1.00 94.12 85 VAL A C 1
ATOM 637 O O . VAL A 1 85 ? -14.924 -1.734 7.236 1.00 94.12 85 VAL A O 1
ATOM 640 N N . GLU A 1 86 ? -13.726 -2.359 9.025 1.00 93.50 86 GLU A N 1
ATOM 641 C CA . GLU A 1 86 ? -14.838 -2.305 9.970 1.00 93.50 86 GLU A CA 1
ATOM 642 C C . GLU A 1 86 ? -14.847 -0.920 10.617 1.00 93.50 86 GLU A C 1
ATOM 644 O O . GLU A 1 86 ? -13.844 -0.457 11.171 1.00 93.50 86 GLU A O 1
ATOM 649 N N . ARG A 1 87 ? -15.976 -0.228 10.485 1.00 88.44 87 ARG A N 1
ATOM 650 C CA . ARG A 1 87 ? -16.157 1.153 10.935 1.00 88.44 87 ARG A CA 1
ATOM 651 C C . ARG A 1 87 ? -17.024 1.115 12.191 1.00 88.44 87 ARG A C 1
ATOM 653 O O . ARG A 1 87 ? -18.240 1.014 12.064 1.00 88.44 87 ARG A O 1
ATOM 660 N N . ASP A 1 88 ? -16.406 1.156 13.370 1.00 76.44 88 ASP A N 1
ATOM 661 C CA . ASP A 1 88 ? -17.106 1.119 14.661 1.00 76.44 88 ASP A CA 1
ATOM 662 C C . ASP A 1 88 ? -16.838 2.408 15.458 1.00 76.44 88 ASP A C 1
ATOM 664 O O . ASP A 1 88 ? -15.817 2.587 16.131 1.00 76.44 88 ASP A O 1
ATOM 668 N N . GLY A 1 89 ? -17.743 3.378 15.313 1.00 71.31 89 GLY A N 1
ATOM 669 C CA . GLY A 1 89 ? -17.662 4.661 16.009 1.00 71.31 89 GLY A CA 1
ATOM 670 C C . GLY A 1 89 ? -16.377 5.449 15.709 1.00 71.31 89 GLY A C 1
ATOM 671 O O . GLY A 1 89 ? -16.114 5.843 14.573 1.00 71.31 89 GLY A O 1
ATOM 672 N N . TYR A 1 90 ? -15.587 5.743 16.748 1.00 71.94 90 TYR A N 1
ATOM 673 C CA . TYR A 1 90 ? -14.400 6.611 16.657 1.00 71.94 90 TYR A CA 1
ATOM 674 C C . TYR A 1 90 ? -13.141 5.915 16.116 1.00 71.94 90 TYR A C 1
ATOM 676 O O . TYR A 1 90 ? -12.177 6.596 15.742 1.00 71.94 90 TYR A O 1
ATOM 684 N N . ARG A 1 91 ? -13.115 4.577 16.079 1.00 83.62 91 ARG A N 1
ATOM 685 C CA . ARG A 1 91 ? -11.973 3.790 15.599 1.00 83.62 91 ARG A CA 1
ATOM 686 C C . ARG A 1 91 ? -12.407 2.856 14.483 1.00 83.62 91 ARG A C 1
ATOM 688 O O . ARG A 1 91 ? -13.458 2.239 14.530 1.00 83.62 91 ARG A O 1
ATOM 695 N N . ASN A 1 92 ? -11.542 2.722 13.488 1.00 89.94 92 ASN A N 1
ATOM 696 C CA . ASN A 1 92 ? -11.736 1.742 12.434 1.00 89.94 92 ASN A CA 1
ATOM 697 C C . ASN A 1 92 ? -10.778 0.578 12.675 1.00 89.94 92 ASN A C 1
ATOM 699 O O . ASN A 1 92 ? -9.599 0.801 12.980 1.00 89.94 92 ASN A O 1
ATOM 703 N N . ARG A 1 93 ? -11.269 -0.648 12.496 1.00 93.19 93 ARG A N 1
ATOM 704 C CA . ARG A 1 93 ? -10.432 -1.844 12.402 1.00 93.19 93 ARG A CA 1
ATOM 705 C C . ARG A 1 93 ? -10.144 -2.103 10.930 1.00 93.19 93 ARG A C 1
ATOM 707 O O . ARG A 1 93 ? -11.054 -2.252 10.117 1.00 93.19 93 ARG A O 1
ATOM 714 N N . TYR A 1 94 ? -8.865 -2.137 10.589 1.00 93.44 94 TYR A N 1
ATOM 715 C CA . TYR A 1 94 ? -8.381 -2.418 9.245 1.00 93.44 94 TYR A CA 1
ATOM 716 C C . TYR A 1 94 ? -7.759 -3.808 9.228 1.00 93.44 94 TYR A C 1
ATOM 718 O O . TYR A 1 94 ? -6.817 -4.067 9.978 1.00 93.44 94 TYR A O 1
ATOM 726 N N . THR A 1 95 ? -8.246 -4.673 8.346 1.00 91.56 95 THR A N 1
ATOM 727 C CA . THR A 1 95 ? -7.736 -6.037 8.175 1.00 91.56 95 THR A CA 1
ATOM 728 C C . THR A 1 95 ? -7.090 -6.161 6.803 1.00 91.56 95 THR A C 1
ATOM 730 O O . THR A 1 95 ? -7.763 -6.009 5.781 1.00 91.56 95 THR A O 1
ATOM 733 N N . GLN A 1 96 ? -5.783 -6.435 6.754 1.00 87.88 96 GLN A N 1
ATOM 734 C CA . GLN A 1 96 ? -5.104 -6.738 5.493 1.00 87.88 96 GLN A CA 1
ATOM 735 C C . GLN A 1 96 ? -5.497 -8.139 5.025 1.00 87.88 96 GLN A C 1
ATOM 737 O O . GLN A 1 96 ? -5.149 -9.157 5.634 1.00 87.88 96 GLN A O 1
ATOM 742 N N . LEU A 1 97 ? -6.227 -8.176 3.915 1.00 77.56 97 LEU A N 1
ATOM 743 C CA . LEU A 1 97 ? -6.624 -9.409 3.258 1.00 77.56 97 LEU A CA 1
ATOM 744 C C . LEU A 1 97 ? -5.422 -9.959 2.480 1.00 77.56 97 LEU A C 1
ATOM 746 O O . LEU A 1 97 ? -4.493 -9.218 2.153 1.00 77.56 97 LEU A O 1
ATOM 750 N N . LEU A 1 98 ? -5.451 -11.254 2.150 1.00 79.19 98 LEU A N 1
ATOM 751 C CA . LEU A 1 98 ? -4.371 -11.958 1.438 1.00 79.19 98 LEU A CA 1
ATOM 752 C C . LEU A 1 98 ? -3.136 -12.216 2.314 1.00 79.19 98 LEU A C 1
ATOM 754 O O . LEU A 1 98 ? -2.008 -11.898 1.946 1.00 79.19 98 LEU A O 1
ATOM 758 N N . HIS A 1 99 ? -3.341 -12.819 3.481 1.00 69.94 99 HIS A N 1
ATOM 759 C CA . HIS A 1 99 ? -2.253 -13.337 4.299 1.00 69.94 99 HIS A CA 1
ATOM 760 C C . HIS A 1 99 ? -2.201 -14.861 4.179 1.00 69.94 99 HIS A C 1
ATOM 762 O O . HIS A 1 99 ? -3.153 -15.554 4.519 1.00 69.94 99 HIS A O 1
ATOM 768 N N . ALA A 1 100 ? -1.080 -15.386 3.688 1.00 67.19 100 ALA A N 1
ATOM 769 C CA . ALA A 1 100 ? -0.749 -16.794 3.871 1.00 67.19 100 ALA A CA 1
ATOM 770 C C . ALA A 1 100 ? 0.157 -16.921 5.111 1.00 67.19 100 ALA A C 1
ATOM 772 O O . ALA A 1 100 ? 0.997 -16.035 5.330 1.00 67.19 100 ALA A O 1
ATOM 773 N N . PRO A 1 101 ? 0.014 -17.982 5.929 1.00 61.19 101 PRO A N 1
ATOM 774 C CA . PRO A 1 101 ? 0.890 -18.217 7.072 1.00 61.19 101 PRO A CA 1
ATOM 775 C C . PRO A 1 101 ? 2.363 -18.153 6.648 1.00 61.19 101 PRO A C 1
ATOM 777 O O . PRO A 1 101 ? 2.752 -18.740 5.642 1.00 61.19 101 PRO A O 1
ATOM 780 N N . ASN A 1 102 ? 3.182 -17.410 7.395 1.00 62.88 102 ASN A N 1
ATOM 781 C CA . ASN A 1 102 ? 4.625 -17.243 7.160 1.00 62.88 102 ASN A CA 1
ATOM 782 C C . ASN A 1 102 ? 5.040 -16.611 5.807 1.00 62.88 102 ASN A C 1
ATOM 784 O O . ASN A 1 102 ? 6.229 -16.558 5.492 1.00 62.88 102 ASN A O 1
ATOM 788 N N . ALA A 1 103 ? 4.112 -16.056 5.018 1.00 74.69 103 ALA A N 1
ATOM 789 C CA . ALA A 1 1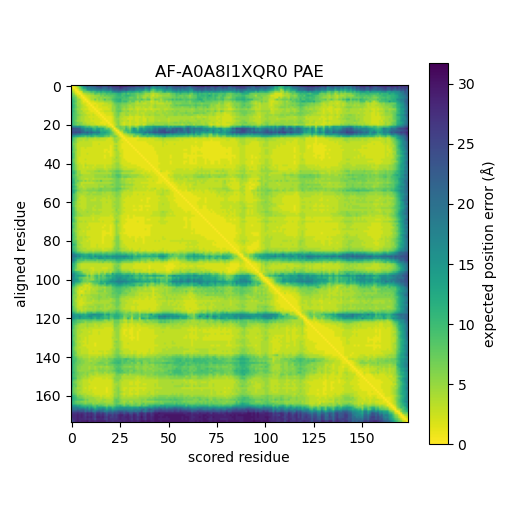03 ? 4.404 -15.459 3.711 1.00 74.69 103 ALA A CA 1
ATOM 790 C C . ALA A 1 103 ? 4.547 -13.928 3.781 1.00 74.69 103 ALA A C 1
ATOM 792 O O . ALA A 1 103 ? 3.780 -13.182 3.164 1.00 74.69 103 ALA A O 1
ATOM 793 N N . PHE A 1 104 ? 5.545 -13.442 4.526 1.00 78.00 104 PHE A N 1
ATOM 794 C CA . PHE A 1 104 ? 5.714 -12.007 4.789 1.00 78.00 104 PHE A CA 1
ATOM 795 C C . PHE A 1 104 ? 7.090 -11.476 4.399 1.00 78.00 104 PHE A C 1
ATOM 797 O O . PHE A 1 104 ? 8.075 -12.212 4.306 1.00 78.00 104 PHE A O 1
ATOM 804 N N . ARG A 1 105 ? 7.151 -10.165 4.166 1.00 83.62 105 ARG A N 1
ATOM 805 C CA . ARG A 1 105 ? 8.385 -9.410 3.955 1.00 83.62 105 ARG A CA 1
ATOM 806 C C . ARG A 1 105 ? 8.502 -8.313 4.994 1.00 83.62 105 ARG A C 1
ATOM 808 O O . ARG A 1 105 ? 7.530 -7.621 5.291 1.00 83.62 105 ARG A O 1
ATOM 815 N N . GLN A 1 106 ? 9.702 -8.166 5.540 1.00 83.31 106 GLN A N 1
ATOM 816 C CA . GLN A 1 106 ? 10.016 -7.081 6.456 1.00 83.31 106 GLN A CA 1
ATOM 817 C C . GLN A 1 106 ? 10.058 -5.752 5.700 1.00 83.31 106 GLN A C 1
ATOM 819 O O . GLN A 1 106 ? 10.706 -5.642 4.658 1.00 83.31 106 GLN A O 1
ATOM 824 N N . VAL A 1 107 ? 9.402 -4.738 6.255 1.00 83.19 107 VAL A N 1
ATOM 825 C CA . VAL A 1 107 ? 9.361 -3.384 5.692 1.00 83.19 107 VAL A CA 1
ATOM 826 C C . VAL A 1 107 ? 10.219 -2.460 6.562 1.00 83.19 107 VAL A C 1
ATOM 828 O O . VAL A 1 107 ? 9.965 -2.397 7.767 1.00 83.19 107 VAL A O 1
ATOM 831 N N . PRO A 1 108 ? 11.229 -1.753 6.018 1.00 83.12 108 PRO A N 1
ATOM 832 C CA . PRO A 1 108 ? 12.056 -0.840 6.809 1.00 83.12 108 PRO A CA 1
ATOM 833 C C . PRO A 1 108 ? 11.222 0.336 7.341 1.00 83.12 108 PRO A C 1
ATOM 835 O O . PRO A 1 108 ? 10.922 1.282 6.613 1.00 83.12 108 PRO A O 1
ATOM 838 N N . MET A 1 109 ? 10.846 0.301 8.623 1.00 86.06 109 MET A N 1
ATOM 839 C CA . MET A 1 109 ? 9.821 1.202 9.164 1.00 86.06 109 MET A CA 1
ATOM 840 C C . MET A 1 109 ? 10.200 2.677 9.044 1.00 86.06 109 MET A C 1
ATOM 842 O O . MET A 1 109 ? 9.362 3.492 8.665 1.00 86.06 109 MET A O 1
ATOM 846 N N . PHE A 1 110 ? 11.454 3.025 9.341 1.00 86.31 110 PHE A N 1
ATOM 847 C CA . PHE A 1 110 ? 11.923 4.411 9.324 1.00 86.31 110 PHE A CA 1
ATOM 848 C C . PHE A 1 110 ? 11.863 5.023 7.919 1.00 86.31 110 PHE A C 1
ATOM 850 O O . PHE A 1 110 ? 11.185 6.029 7.711 1.00 86.31 110 PHE A O 1
ATOM 857 N N . VAL A 1 111 ? 12.508 4.376 6.943 1.00 84.44 111 VAL A N 1
ATOM 858 C CA . VAL A 1 111 ? 12.580 4.869 5.560 1.00 84.44 111 VAL A CA 1
ATOM 859 C C . VAL A 1 111 ? 11.193 4.886 4.921 1.00 84.44 111 VAL A C 1
ATOM 861 O O . VAL A 1 111 ? 10.817 5.878 4.301 1.00 84.44 111 VAL A O 1
ATOM 864 N N . THR A 1 112 ? 10.382 3.842 5.125 1.00 86.81 112 THR A N 1
ATOM 865 C CA . THR A 1 112 ? 9.009 3.817 4.603 1.00 86.81 112 THR A CA 1
ATOM 866 C C . THR A 1 112 ? 8.140 4.894 5.252 1.00 86.81 112 THR A C 1
ATOM 868 O O . THR A 1 112 ? 7.396 5.570 4.547 1.00 86.81 112 THR A O 1
ATOM 871 N N . SER A 1 113 ? 8.268 5.139 6.561 1.00 88.19 113 SER A N 1
ATOM 872 C CA . SER A 1 113 ? 7.535 6.223 7.236 1.00 88.19 113 SER A CA 1
ATOM 873 C C . SER A 1 113 ? 7.908 7.604 6.698 1.00 88.19 113 SER A C 1
ATOM 875 O O . SER A 1 113 ? 7.038 8.462 6.563 1.00 88.19 113 SER A O 1
ATOM 877 N N . GLN A 1 114 ? 9.184 7.832 6.373 1.00 87.94 114 GLN A N 1
ATOM 878 C CA . GLN A 1 114 ? 9.612 9.070 5.721 1.00 87.94 114 GLN A CA 1
ATOM 879 C C . GLN A 1 114 ? 9.038 9.174 4.305 1.00 87.94 114 GLN A C 1
ATOM 881 O O . GLN A 1 114 ? 8.414 10.184 3.984 1.00 87.94 114 GLN A O 1
ATOM 886 N N . ALA A 1 115 ? 9.164 8.112 3.498 1.00 86.75 115 ALA A N 1
ATOM 887 C CA . ALA A 1 115 ? 8.626 8.029 2.137 1.00 86.75 115 ALA A CA 1
ATOM 888 C C . ALA A 1 115 ? 7.125 8.372 2.084 1.00 86.75 115 ALA A C 1
ATOM 890 O O . ALA A 1 115 ? 6.682 9.146 1.236 1.00 86.75 115 ALA A O 1
ATOM 891 N N . LEU A 1 116 ? 6.340 7.849 3.033 1.00 88.69 116 LEU A N 1
ATOM 892 C CA . LEU A 1 116 ? 4.897 8.086 3.128 1.00 88.69 116 LEU A CA 1
ATOM 893 C C . LEU A 1 116 ? 4.532 9.560 3.348 1.00 88.69 116 LEU A C 1
ATOM 895 O O . LEU A 1 116 ? 3.470 9.989 2.897 1.00 88.69 116 LEU A O 1
ATOM 899 N N . LYS A 1 117 ? 5.408 10.358 3.965 1.00 87.00 117 LYS A N 1
ATOM 900 C CA . LYS A 1 117 ? 5.179 11.794 4.184 1.00 87.00 117 LYS A CA 1
ATOM 901 C C . LYS A 1 117 ? 5.542 12.661 2.978 1.00 87.00 117 LYS A C 1
ATOM 903 O O . LYS A 1 117 ? 5.128 13.820 2.925 1.00 87.00 117 LYS A O 1
ATOM 908 N N . PHE A 1 118 ? 6.269 12.133 1.991 1.00 81.50 118 PHE A N 1
ATOM 909 C CA . PHE A 1 118 ? 6.589 12.902 0.791 1.00 81.50 118 PHE A CA 1
ATOM 910 C C . PHE A 1 118 ? 5.334 13.219 -0.033 1.00 81.50 118 PHE A C 1
ATOM 912 O O . PHE A 1 118 ? 4.390 12.429 -0.139 1.00 81.50 118 PHE A O 1
ATOM 919 N N . LYS A 1 119 ? 5.356 14.392 -0.678 1.00 68.56 119 LYS A N 1
ATOM 920 C CA . LYS A 1 119 ? 4.268 14.910 -1.523 1.00 68.56 119 LYS A CA 1
ATOM 921 C C . LYS A 1 119 ? 4.261 14.339 -2.952 1.00 68.56 119 LYS A C 1
ATOM 923 O O . LYS A 1 119 ? 3.610 14.914 -3.824 1.00 68.56 119 LYS A O 1
ATOM 928 N N . PHE A 1 120 ? 4.928 13.207 -3.206 1.00 66.50 120 PHE A N 1
ATOM 929 C CA . PHE A 1 120 ? 4.855 12.485 -4.486 1.00 66.50 120 PHE A CA 1
ATOM 930 C C . PHE A 1 120 ? 3.482 11.814 -4.655 1.00 66.50 120 PHE A C 1
ATOM 932 O O . PHE A 1 120 ? 3.331 10.604 -4.505 1.00 66.50 120 PHE A O 1
ATOM 939 N N . ASN A 1 121 ? 2.467 12.637 -4.932 1.00 69.19 121 ASN A N 1
ATOM 940 C CA . ASN A 1 121 ? 1.053 12.256 -4.935 1.00 69.19 121 ASN A CA 1
ATOM 941 C C . ASN A 1 121 ? 0.378 12.463 -6.306 1.00 69.19 121 ASN A C 1
ATOM 943 O O . ASN A 1 121 ? -0.848 12.406 -6.398 1.00 69.19 121 ASN A O 1
ATOM 947 N N . ARG A 1 122 ? 1.140 12.773 -7.365 1.00 80.44 122 ARG A N 1
ATOM 948 C CA . ARG A 1 122 ? 0.598 13.109 -8.692 1.00 80.44 122 ARG A CA 1
ATOM 949 C C . ARG A 1 122 ? 1.432 12.509 -9.817 1.00 80.44 122 ARG A C 1
ATOM 951 O O . ARG A 1 122 ? 2.649 12.414 -9.710 1.00 80.44 122 ARG A O 1
ATOM 958 N N . GLY A 1 123 ? 0.758 12.190 -10.917 1.00 86.12 123 GLY A N 1
ATOM 959 C CA . GLY A 1 123 ? 1.390 11.724 -12.146 1.00 86.12 123 GLY A CA 1
ATOM 960 C C . GLY A 1 123 ? 1.631 10.216 -12.186 1.00 86.12 123 GLY A C 1
ATOM 961 O O . GLY A 1 123 ? 1.655 9.521 -11.171 1.00 86.12 123 GLY A O 1
ATOM 962 N N . VAL A 1 124 ? 1.796 9.715 -13.408 1.00 85.44 124 VAL A N 1
ATOM 963 C CA . VAL A 1 124 ? 1.936 8.280 -13.692 1.00 85.44 124 VAL A CA 1
ATOM 964 C C . VAL A 1 124 ? 3.245 7.728 -13.131 1.00 85.44 124 VAL A C 1
ATOM 966 O O . VAL A 1 124 ? 3.246 6.631 -12.587 1.00 85.44 124 VAL A O 1
ATOM 969 N N . THR A 1 125 ? 4.327 8.508 -13.168 1.00 86.69 125 THR A N 1
ATOM 970 C CA . THR A 1 125 ? 5.630 8.118 -12.610 1.00 86.69 125 THR A CA 1
ATOM 971 C C . THR A 1 125 ? 5.575 7.927 -11.094 1.00 86.69 125 THR A C 1
ATOM 973 O O . THR A 1 125 ? 6.118 6.956 -10.577 1.00 86.69 125 THR A O 1
ATOM 976 N N . ALA A 1 126 ? 4.868 8.800 -10.368 1.00 88.50 126 ALA A N 1
ATOM 977 C CA . ALA A 1 126 ? 4.696 8.636 -8.924 1.00 88.50 126 ALA A CA 1
ATOM 978 C C . ALA A 1 126 ? 3.878 7.379 -8.603 1.00 88.50 126 ALA A C 1
ATOM 980 O O . ALA A 1 126 ? 4.244 6.618 -7.711 1.00 88.50 126 ALA A O 1
ATOM 981 N N . LEU A 1 127 ? 2.803 7.124 -9.358 1.00 90.56 127 LEU A N 1
ATOM 982 C CA . LEU A 1 127 ? 2.045 5.881 -9.224 1.00 90.56 127 LEU A CA 1
ATOM 983 C C . LEU A 1 127 ? 2.926 4.663 -9.517 1.00 90.56 127 LEU A C 1
ATOM 985 O O . LEU A 1 127 ? 2.921 3.722 -8.734 1.00 90.56 127 LEU A O 1
ATOM 989 N N . ALA A 1 128 ? 3.718 4.693 -10.589 1.00 90.50 128 ALA A N 1
ATOM 990 C CA . ALA A 1 128 ? 4.655 3.625 -10.918 1.00 90.50 128 ALA A CA 1
ATOM 991 C C . ALA A 1 128 ? 5.620 3.338 -9.757 1.00 90.50 128 ALA A C 1
ATOM 993 O O . ALA A 1 128 ? 5.735 2.188 -9.342 1.00 90.50 128 ALA A O 1
ATOM 994 N N . ALA A 1 129 ? 6.226 4.369 -9.162 1.00 90.06 129 ALA A N 1
ATOM 995 C CA . ALA A 1 129 ? 7.108 4.212 -8.006 1.00 90.06 129 ALA A CA 1
ATOM 996 C C . ALA A 1 129 ? 6.396 3.549 -6.809 1.00 90.06 129 ALA A C 1
ATOM 998 O O . ALA A 1 129 ? 6.911 2.588 -6.233 1.00 90.06 129 ALA A O 1
ATOM 999 N N . TRP A 1 130 ? 5.183 3.999 -6.471 1.00 91.12 130 TRP A N 1
ATOM 1000 C CA . TRP A 1 130 ? 4.394 3.417 -5.377 1.00 91.12 130 TRP A CA 1
ATOM 1001 C C . TRP A 1 130 ? 3.943 1.976 -5.645 1.00 91.12 130 TRP A C 1
ATOM 1003 O O . TRP A 1 130 ? 3.835 1.198 -4.699 1.00 91.12 130 TRP A O 1
ATOM 1013 N N . LYS A 1 131 ? 3.723 1.602 -6.910 1.00 91.56 131 LYS A N 1
ATOM 1014 C CA . LYS A 1 131 ? 3.434 0.217 -7.318 1.00 91.56 131 LYS A CA 1
ATOM 1015 C C . LYS A 1 131 ? 4.675 -0.673 -7.264 1.00 91.56 131 LYS A C 1
ATOM 1017 O O . LYS A 1 131 ? 4.568 -1.846 -6.924 1.00 91.56 131 LYS A O 1
ATOM 1022 N N . LEU A 1 132 ? 5.846 -0.134 -7.597 1.00 91.31 132 LEU A N 1
ATOM 1023 C CA . LEU A 1 132 ? 7.099 -0.892 -7.634 1.00 91.31 132 LEU A CA 1
ATOM 1024 C C . LEU A 1 132 ? 7.674 -1.147 -6.243 1.00 91.31 132 LEU A C 1
ATOM 1026 O O . LEU A 1 132 ? 8.237 -2.212 -6.021 1.00 91.31 132 LEU A O 1
ATOM 1030 N N . LEU A 1 133 ? 7.499 -0.232 -5.289 1.00 89.31 133 LEU A N 1
ATOM 1031 C CA . LEU A 1 133 ? 7.992 -0.408 -3.920 1.00 89.31 133 LEU A CA 1
ATOM 1032 C C . LEU A 1 133 ? 7.586 -1.753 -3.267 1.00 89.31 133 LEU A C 1
ATOM 1034 O O . LEU A 1 133 ? 8.480 -2.474 -2.819 1.00 89.31 133 LEU A O 1
ATOM 1038 N N . PRO A 1 134 ? 6.297 -2.150 -3.215 1.00 88.75 134 PRO A N 1
ATOM 1039 C CA . PRO A 1 134 ? 5.915 -3.449 -2.660 1.00 88.75 134 PRO A CA 1
ATOM 1040 C C . PRO A 1 134 ? 6.471 -4.629 -3.471 1.00 88.75 134 PRO A C 1
ATOM 1042 O O . PRO A 1 134 ? 6.814 -5.650 -2.881 1.00 88.75 134 PRO A O 1
ATOM 1045 N N . VAL A 1 135 ? 6.631 -4.489 -4.793 1.00 90.88 135 VAL A N 1
ATOM 1046 C CA . VAL A 1 135 ? 7.246 -5.521 -5.647 1.00 90.88 135 VAL A CA 1
ATOM 1047 C C . VAL A 1 135 ? 8.729 -5.692 -5.330 1.00 90.88 135 VAL A C 1
ATOM 1049 O O . VAL A 1 135 ? 9.196 -6.816 -5.181 1.00 90.88 135 VAL A O 1
ATOM 1052 N N . LEU A 1 136 ? 9.473 -4.602 -5.152 1.00 89.94 136 LEU A N 1
ATOM 1053 C CA . LEU A 1 136 ? 10.884 -4.666 -4.773 1.00 89.94 136 LEU A CA 1
ATOM 1054 C C . LEU A 1 136 ? 11.054 -5.292 -3.385 1.00 89.94 136 LEU A C 1
ATOM 1056 O O . LEU A 1 136 ? 11.901 -6.159 -3.212 1.00 89.94 136 LEU A O 1
ATOM 1060 N N . LEU A 1 137 ? 10.199 -4.942 -2.417 1.00 87.44 137 LEU A N 1
ATOM 1061 C CA . LEU A 1 137 ? 10.174 -5.597 -1.102 1.00 87.44 137 LEU A CA 1
ATOM 1062 C C . LEU A 1 137 ? 9.831 -7.091 -1.204 1.00 87.44 137 LEU A C 1
ATOM 1064 O O . LEU A 1 137 ? 10.372 -7.903 -0.450 1.00 87.44 137 LEU A O 1
ATOM 1068 N N . PHE A 1 138 ? 8.945 -7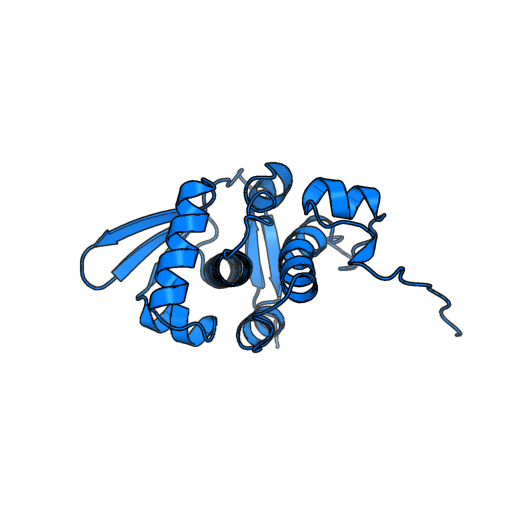.457 -2.133 1.00 88.12 138 PHE A N 1
ATOM 1069 C CA . PHE A 1 138 ? 8.583 -8.840 -2.430 1.00 88.12 138 PHE A CA 1
ATOM 1070 C C . PHE A 1 138 ? 9.752 -9.642 -3.017 1.00 88.12 138 PHE A C 1
ATOM 1072 O O . PHE A 1 138 ? 10.010 -10.751 -2.541 1.00 88.12 138 PHE A O 1
ATOM 1079 N N . LEU A 1 139 ? 10.483 -9.073 -3.977 1.00 89.31 139 LEU A N 1
ATOM 1080 C CA . LEU A 1 139 ? 11.615 -9.709 -4.660 1.00 89.31 139 LEU A CA 1
ATOM 1081 C C . LEU A 1 139 ? 12.916 -9.673 -3.851 1.00 89.31 139 LEU A C 1
ATOM 1083 O O . LEU A 1 139 ? 13.829 -10.4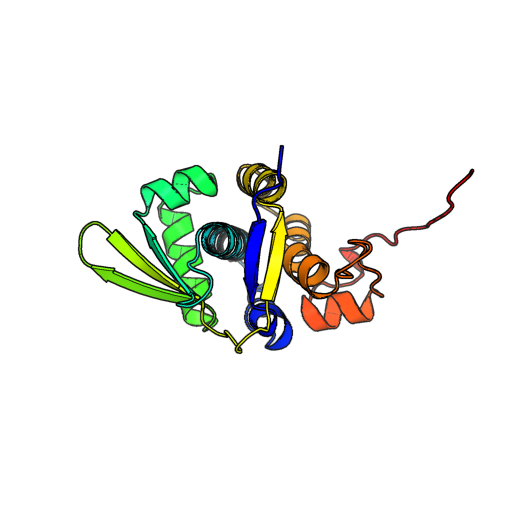36 -4.147 1.00 89.31 139 LEU A O 1
ATOM 1087 N N . ARG A 1 140 ? 12.988 -8.824 -2.821 1.00 88.31 140 ARG A N 1
ATOM 1088 C CA . ARG A 1 140 ? 14.185 -8.609 -2.008 1.00 88.31 140 ARG A CA 1
ATOM 1089 C C . ARG A 1 140 ? 14.762 -9.907 -1.439 1.00 88.31 140 ARG A C 1
ATOM 1091 O O . ARG A 1 140 ? 14.051 -10.674 -0.775 1.00 88.31 140 ARG A O 1
ATOM 1098 N N . ASP A 1 141 ? 16.060 -10.107 -1.611 1.00 84.69 141 ASP A N 1
ATOM 1099 C CA . ASP A 1 141 ? 16.803 -11.161 -0.941 1.00 84.69 141 ASP A CA 1
ATOM 1100 C C . ASP A 1 141 ? 16.794 -10.938 0.579 1.00 84.69 141 ASP A C 1
ATOM 1102 O O . ASP A 1 141 ? 16.905 -9.817 1.080 1.00 84.69 141 ASP A O 1
ATOM 1106 N N . GLY A 1 142 ? 16.588 -12.016 1.335 1.00 77.50 142 GLY A N 1
ATOM 1107 C CA . GLY A 1 142 ? 16.467 -11.940 2.792 1.00 77.50 142 GLY A CA 1
ATOM 1108 C C . GLY A 1 142 ? 17.796 -11.724 3.518 1.00 77.50 142 GLY A C 1
ATOM 1109 O O . GLY A 1 142 ? 17.771 -11.301 4.671 1.00 77.50 142 GLY A O 1
ATOM 1110 N N . LYS A 1 143 ? 18.927 -12.025 2.868 1.00 80.06 143 LYS A N 1
ATOM 1111 C CA . LYS A 1 143 ? 20.277 -11.942 3.432 1.00 80.06 143 LYS A CA 1
ATOM 1112 C C . LYS A 1 143 ? 20.995 -10.675 2.979 1.00 80.06 143 LYS A C 1
ATOM 1114 O O . LYS A 1 143 ? 21.530 -9.967 3.823 1.00 80.06 143 LYS A O 1
ATOM 1119 N N . THR A 1 144 ? 21.001 -10.389 1.676 1.00 85.00 144 THR A N 1
ATOM 1120 C CA . THR A 1 144 ? 21.712 -9.226 1.119 1.00 85.00 144 THR A CA 1
ATOM 1121 C C . THR A 1 144 ? 20.860 -7.962 1.144 1.00 85.00 144 THR A C 1
ATOM 1123 O O . THR A 1 144 ? 21.386 -6.863 1.267 1.00 85.00 144 THR A O 1
ATOM 1126 N N . GLY A 1 145 ? 19.531 -8.104 1.088 1.00 79.88 145 GLY A N 1
ATOM 1127 C CA . GLY A 1 145 ? 18.621 -6.967 0.987 1.00 79.88 145 GLY A CA 1
ATOM 1128 C C . GLY A 1 145 ? 18.488 -6.400 -0.430 1.00 79.88 145 GLY A C 1
ATOM 1129 O O . GLY A 1 145 ? 17.761 -5.421 -0.605 1.00 79.88 145 GLY A O 1
ATOM 1130 N N . ASP A 1 146 ? 19.118 -7.023 -1.427 1.00 85.31 146 ASP A N 1
ATOM 1131 C CA . ASP A 1 146 ? 19.052 -6.599 -2.826 1.00 85.31 146 ASP A CA 1
ATOM 1132 C C . ASP A 1 146 ? 17.799 -7.134 -3.519 1.00 85.31 146 ASP A C 1
ATOM 1134 O O . ASP A 1 146 ? 17.289 -8.201 -3.184 1.00 85.31 146 ASP A O 1
ATOM 1138 N N . ALA A 1 147 ? 17.307 -6.418 -4.527 1.00 86.69 147 ALA A N 1
ATOM 1139 C CA . ALA A 1 147 ? 16.253 -6.896 -5.415 1.00 86.69 147 ALA A CA 1
ATOM 1140 C C . ALA A 1 147 ? 16.714 -6.739 -6.867 1.00 86.69 147 ALA A C 1
ATOM 1142 O O . ALA A 1 147 ? 16.780 -5.625 -7.384 1.00 86.69 147 ALA A O 1
ATOM 1143 N N . LEU A 1 148 ? 17.021 -7.858 -7.525 1.00 85.19 148 LEU A N 1
ATOM 1144 C CA . LEU A 1 148 ? 17.322 -7.899 -8.954 1.00 85.19 148 LEU A CA 1
ATOM 1145 C C . LEU A 1 148 ? 16.070 -8.338 -9.711 1.00 85.19 148 LEU A C 1
ATOM 1147 O O . LEU A 1 148 ? 15.507 -9.399 -9.442 1.00 85.19 148 LEU A O 1
ATOM 1151 N N . ALA A 1 149 ? 15.613 -7.506 -10.643 1.00 87.88 149 ALA A N 1
ATOM 1152 C CA . ALA A 1 149 ? 14.400 -7.760 -11.404 1.00 87.88 149 ALA A CA 1
ATOM 1153 C C . ALA A 1 149 ? 14.532 -7.216 -12.826 1.00 87.88 149 ALA A C 1
ATOM 1155 O O . ALA A 1 149 ? 14.884 -6.055 -13.024 1.00 87.88 149 ALA A O 1
ATOM 1156 N N . MET A 1 150 ? 14.199 -8.050 -13.809 1.00 89.44 150 MET A N 1
ATOM 1157 C CA . MET A 1 150 ? 14.034 -7.609 -15.193 1.00 89.44 150 MET A CA 1
ATOM 1158 C C . MET A 1 150 ? 12.761 -6.767 -15.329 1.00 89.44 150 MET A C 1
ATOM 1160 O O . MET A 1 150 ? 11.823 -6.912 -14.536 1.00 89.44 150 MET A O 1
ATOM 1164 N N . HIS A 1 151 ? 12.686 -5.929 -16.367 1.00 88.88 151 HIS A N 1
ATOM 1165 C CA . HIS A 1 151 ? 11.479 -5.151 -16.669 1.00 88.88 151 HIS A CA 1
ATOM 1166 C C . HIS A 1 151 ? 10.230 -6.028 -16.788 1.00 88.88 151 HIS A C 1
ATOM 1168 O O . HIS A 1 151 ? 9.183 -5.645 -16.274 1.00 88.88 151 HIS A O 1
ATOM 1174 N N . GLU A 1 152 ? 10.345 -7.223 -17.371 1.00 90.06 152 GLU A N 1
ATOM 1175 C CA . GLU A 1 152 ? 9.243 -8.191 -17.462 1.00 90.06 152 GLU A CA 1
ATOM 1176 C C . GLU A 1 152 ? 8.745 -8.635 -16.082 1.00 90.06 152 GLU A C 1
ATOM 1178 O O . GLU A 1 152 ? 7.541 -8.654 -15.829 1.00 90.06 152 GLU A O 1
ATOM 1183 N N . THR A 1 153 ? 9.660 -8.921 -15.150 1.00 91.12 153 THR A N 1
ATOM 1184 C CA . THR A 1 153 ? 9.321 -9.277 -13.765 1.00 91.12 153 THR A CA 1
ATOM 1185 C C . THR A 1 153 ? 8.610 -8.122 -13.066 1.00 91.12 153 THR A C 1
ATOM 1187 O O . THR A 1 153 ? 7.575 -8.320 -12.425 1.00 91.12 153 THR A O 1
ATOM 1190 N N . LEU A 1 154 ? 9.126 -6.899 -13.216 1.00 91.81 154 LEU A N 1
ATOM 1191 C CA . LEU A 1 154 ? 8.497 -5.708 -12.648 1.00 91.81 154 LEU A CA 1
ATOM 1192 C C . LEU A 1 154 ? 7.102 -5.493 -13.238 1.00 91.81 154 LEU A C 1
ATOM 1194 O O . LEU A 1 154 ? 6.153 -5.264 -12.487 1.00 91.81 154 LEU A O 1
ATOM 1198 N N . GLN A 1 155 ? 6.943 -5.617 -14.554 1.00 91.88 155 GLN A N 1
ATOM 1199 C CA . GLN A 1 155 ? 5.662 -5.464 -15.236 1.00 91.88 155 GLN A CA 1
ATOM 1200 C C . GLN A 1 155 ? 4.663 -6.549 -14.830 1.00 91.88 155 GLN A C 1
ATOM 1202 O O . GLN A 1 155 ? 3.505 -6.229 -14.567 1.00 91.88 155 GLN A O 1
ATOM 1207 N N . ARG A 1 156 ? 5.096 -7.808 -14.710 1.00 91.62 156 ARG A N 1
ATOM 1208 C CA . ARG A 1 156 ? 4.252 -8.929 -14.277 1.00 91.62 156 ARG A CA 1
ATOM 1209 C C . ARG A 1 156 ? 3.596 -8.650 -12.928 1.00 91.62 156 ARG A C 1
ATOM 1211 O O . ARG A 1 156 ? 2.385 -8.809 -12.794 1.00 91.62 156 ARG A O 1
ATOM 1218 N N . TYR A 1 157 ? 4.380 -8.206 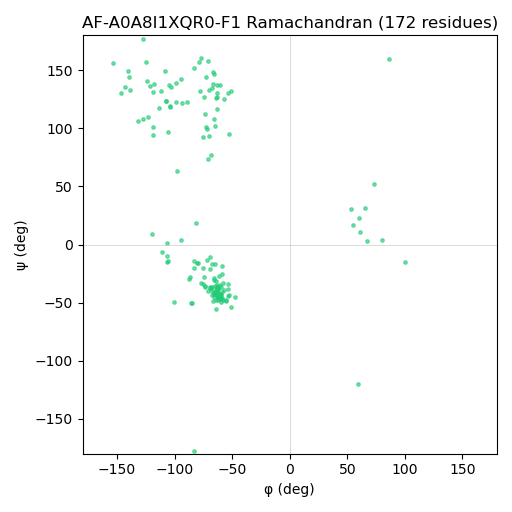-11.947 1.00 91.56 157 TYR A N 1
ATOM 1219 C CA . TYR A 1 157 ? 3.894 -8.019 -10.579 1.00 91.56 157 TYR A CA 1
ATOM 1220 C C . TYR A 1 157 ? 3.265 -6.650 -10.319 1.00 91.56 157 TYR A C 1
ATOM 1222 O O . TYR A 1 157 ? 2.372 -6.541 -9.486 1.00 91.56 157 TYR A O 1
ATOM 1230 N N . SER A 1 158 ? 3.699 -5.593 -11.011 1.00 91.06 158 SER A N 1
ATOM 1231 C CA . SER A 1 158 ? 3.216 -4.224 -10.763 1.00 91.06 158 SER A CA 1
ATOM 1232 C C . SER A 1 158 ? 2.262 -3.698 -11.836 1.00 91.06 158 SER A C 1
ATOM 1234 O O . SER A 1 158 ? 1.618 -2.669 -11.631 1.00 91.06 158 SER A O 1
ATOM 1236 N N . ARG A 1 159 ? 2.177 -4.344 -13.004 1.00 91.50 159 ARG A N 1
ATOM 1237 C CA . ARG A 1 159 ? 1.539 -3.813 -14.226 1.00 91.50 159 ARG A CA 1
ATOM 1238 C C . ARG A 1 159 ? 2.092 -2.447 -14.668 1.00 91.50 159 ARG A C 1
ATOM 1240 O O . ARG A 1 159 ? 1.426 -1.731 -15.415 1.00 91.50 159 ARG A O 1
ATOM 1247 N N . VAL A 1 160 ? 3.265 -2.043 -14.175 1.00 90.50 160 VAL A N 1
ATOM 1248 C CA . VAL A 1 160 ? 3.969 -0.834 -14.619 1.00 90.50 160 VAL A CA 1
ATOM 1249 C C . VAL A 1 160 ? 4.657 -1.139 -15.940 1.00 90.50 160 VAL A C 1
ATOM 1251 O O . VAL A 1 160 ? 5.310 -2.169 -16.083 1.00 90.50 160 VAL A O 1
ATOM 1254 N N . ARG A 1 161 ? 4.487 -0.246 -16.916 1.00 87.50 161 ARG A N 1
ATOM 1255 C CA . ARG A 1 161 ? 5.129 -0.375 -18.223 1.00 87.50 161 ARG A CA 1
ATOM 1256 C C . ARG A 1 161 ? 6.630 -0.076 -18.116 1.00 87.50 161 ARG A C 1
ATOM 1258 O O . ARG A 1 161 ? 6.985 0.846 -17.377 1.00 87.50 161 ARG A O 1
ATOM 1265 N N . PRO A 1 162 ? 7.488 -0.778 -18.876 1.00 86.31 162 PRO A N 1
ATOM 1266 C CA . PRO A 1 162 ? 8.935 -0.560 -18.856 1.00 86.31 162 PRO A CA 1
ATOM 1267 C C . PRO A 1 162 ? 9.354 0.896 -19.104 1.00 86.31 162 PRO A C 1
ATOM 1269 O O . PRO A 1 162 ? 10.284 1.375 -18.472 1.00 86.31 162 PRO A O 1
ATOM 1272 N N . GLU A 1 163 ? 8.614 1.636 -19.934 1.00 85.62 163 GLU A N 1
ATOM 1273 C CA . GLU A 1 163 ? 8.856 3.059 -20.239 1.00 85.62 163 GLU A CA 1
ATOM 1274 C C . GLU A 1 163 ? 8.822 3.995 -19.013 1.00 85.62 163 GLU A C 1
ATOM 1276 O O . GLU A 1 163 ? 9.327 5.113 -19.064 1.00 85.62 163 GLU A O 1
ATOM 1281 N N . HIS A 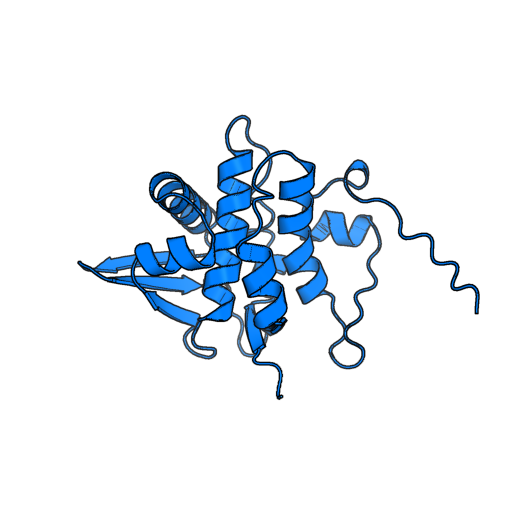1 164 ? 8.224 3.560 -17.900 1.00 85.00 164 HIS A N 1
ATOM 1282 C CA . HIS A 1 164 ? 8.182 4.314 -16.644 1.00 85.00 164 HIS A CA 1
ATOM 1283 C C . HIS A 1 164 ? 9.307 3.929 -15.673 1.00 85.00 164 HIS A C 1
ATOM 1285 O O . HIS A 1 164 ? 9.328 4.420 -14.543 1.00 85.00 164 HIS A O 1
ATOM 1291 N N . VAL A 1 165 ? 10.218 3.045 -16.091 1.00 83.06 165 VAL A N 1
ATOM 1292 C CA . VAL A 1 165 ? 11.319 2.518 -15.282 1.00 83.06 165 VAL A CA 1
ATOM 1293 C C . VAL A 1 165 ? 12.616 2.606 -16.077 1.00 83.06 165 VAL A C 1
ATOM 1295 O O . VAL A 1 165 ? 12.865 1.807 -16.980 1.00 83.06 165 VAL A O 1
ATOM 1298 N N . SER A 1 166 ? 13.476 3.553 -15.712 1.00 77.25 166 SER A N 1
ATOM 1299 C CA . SER A 1 166 ? 14.818 3.637 -16.288 1.00 77.25 166 SER A CA 1
ATOM 1300 C C . SER A 1 166 ? 15.609 2.362 -15.991 1.00 77.25 166 SER A C 1
ATOM 1302 O O . SER A 1 166 ? 15.573 1.852 -14.870 1.00 77.25 166 SER A O 1
ATOM 1304 N N . ALA A 1 167 ? 16.341 1.852 -16.984 1.00 69.75 167 ALA A N 1
ATOM 1305 C CA . ALA A 1 167 ? 17.286 0.768 -16.756 1.00 69.75 167 ALA A CA 1
ATOM 1306 C C . ALA A 1 167 ? 18.389 1.245 -15.800 1.00 69.75 167 ALA A C 1
ATOM 1308 O O . ALA A 1 167 ? 18.984 2.304 -16.004 1.00 69.75 167 ALA A O 1
ATOM 1309 N N . GLY A 1 168 ? 18.670 0.461 -14.760 1.00 57.41 168 GLY A N 1
ATOM 1310 C CA . GLY A 1 168 ? 19.868 0.654 -13.956 1.00 57.41 168 GLY A CA 1
ATOM 1311 C C . GLY A 1 168 ? 21.065 0.140 -14.743 1.00 57.41 168 GLY A C 1
ATOM 1312 O O . GLY A 1 168 ? 21.359 -1.048 -14.697 1.00 57.41 168 GLY A O 1
ATOM 1313 N N . THR A 1 169 ? 21.747 0.995 -15.501 1.00 44.81 169 THR A N 1
ATOM 1314 C CA . THR A 1 169 ? 23.057 0.642 -16.060 1.00 44.81 169 THR A CA 1
ATOM 1315 C C . THR A 1 169 ? 24.067 0.595 -14.918 1.00 44.81 169 THR A C 1
ATOM 1317 O O . THR A 1 169 ? 24.638 1.615 -14.537 1.00 44.81 169 THR A O 1
ATOM 1320 N N . THR A 1 170 ? 24.279 -0.583 -14.336 1.00 43.12 170 THR A N 1
ATOM 1321 C CA . THR A 1 170 ? 25.425 -0.841 -13.462 1.00 43.12 170 THR A CA 1
ATOM 1322 C C . THR A 1 170 ? 26.704 -0.767 -14.288 1.00 43.12 170 THR A C 1
ATOM 1324 O O . THR A 1 170 ? 27.012 -1.675 -15.053 1.00 43.12 170 THR A O 1
ATOM 1327 N N . SER A 1 171 ? 27.486 0.290 -14.096 1.00 34.31 171 SER A N 1
ATOM 1328 C CA . SER A 1 171 ? 28.940 0.159 -14.104 1.00 34.31 171 SER A CA 1
ATOM 1329 C C . SER A 1 171 ? 29.411 0.584 -12.715 1.00 34.31 171 SER A C 1
ATOM 1331 O O . SER A 1 171 ? 29.415 1.782 -12.426 1.00 34.31 171 SER A O 1
ATOM 1333 N N . PRO A 1 172 ? 29.730 -0.356 -11.806 1.00 43.34 172 PRO A N 1
ATOM 1334 C CA . PRO A 1 172 ? 30.512 -0.005 -10.639 1.00 43.34 172 PRO A CA 1
ATOM 1335 C C . PRO A 1 172 ? 31.928 0.251 -11.156 1.00 43.34 172 PRO A C 1
ATOM 1337 O O . PRO A 1 172 ? 32.672 -0.681 -11.453 1.00 43.34 172 PRO A O 1
ATOM 1340 N N . ARG A 1 173 ? 32.285 1.524 -11.335 1.00 36.34 173 ARG A N 1
ATOM 1341 C CA . ARG A 1 173 ? 33.699 1.892 -11.349 1.00 36.34 173 ARG A CA 1
ATOM 1342 C C . ARG A 1 173 ? 34.173 1.780 -9.902 1.00 36.34 173 ARG A C 1
ATOM 1344 O O . ARG A 1 173 ? 33.808 2.622 -9.084 1.00 36.34 173 ARG A O 1
ATOM 1351 N N . PHE A 1 174 ? 34.853 0.676 -9.605 1.00 45.88 174 PHE A N 1
ATOM 1352 C CA . PHE A 1 174 ? 35.798 0.606 -8.494 1.00 45.88 174 PHE A CA 1
ATOM 1353 C C . PHE A 1 174 ? 36.992 1.513 -8.792 1.00 45.88 174 PHE A C 1
ATOM 1355 O O . PHE A 1 174 ? 37.329 1.647 -9.994 1.00 45.88 174 PHE A O 1
#